Protein 2YXB (pdb70)

InterPro domains:
  IPR006158 Cobalamin (vitamin B12)-binding domain [PF02310] (19-116)
  IPR006158 Cobalamin (vitamin B12)-binding domain [PS51332] (18-146)
  IPR006159 Methylmalonyl-CoA mutase, C-terminal [TIGR00640] (17-145)
  IPR036724 Cobalamin-binding domain superfamily [SSF52242] (5-142)

Organism: Aeropyrum pernix (strain ATCC 700893 / DSM 11879 / JCM 9820 / NBRC 100138 / K1) (NCBI:txid272557)

CATH classification: 3.40.50.280

Secondary structure (DSSP, 8-state):
--S-EEEEE---SS--HHHHHHHHHHHHTT-EEE---S---HHHH--TTTTT-SEEEEEESSS-TTT-----HHHHTT-TTS-EEEEE---HHHHHHHHHTT--EEE-TT--HHHHHHHHHHHHHHH---TT--

Nearest PDB structures (foldseek):
  2yxb-assembly1_A  TM=1.008E+00  e=1.072E-22  Aeropyrum pernix K1
  4r3u-assembly1_C  TM=9.409E-01  e=1.165E-11  Aquincola tertiaricarbonis
  4dad-assembly1_A-2  TM=7.019E-01  e=7.428E-05  Burkholderia pseudomallei
  7te2-assembly1_A  TM=7.369E-01  e=3.359E-02  Rhodobacter capsulatus Y262
  4req-assembly2_D  TM=6.273E-01  e=3.815E-02  Propionibacterium freudenreichii subsp. shermanii

Solvent-accessible surface area: 7564 Å² total

Radius of gyration: 13.79 Å; Cα contacts (8 Å, |Δi|>4): 207; chains: 1; bounding box: 41×32×28 Å

Structure (mmCIF, N/CA/C/O backbone):
data_2YXB
#
_entry.id   2YXB
#
_cell.length_a   42.902
_cell.length_b   51.134
_cell.length_c   54.564
_cell.angle_alpha   90.00
_cell.angle_beta   90.00
_cell.angle_gamma   90.00
#
_symmetry.space_group_name_H-M   'P 21 21 21'
#
loop_
_entity.id
_entity.type
_entity.pdbx_description
1 polymer 'Coenzyme B12-dependent mutase'
2 water water
#
loop_
_atom_site.group_PDB
_atom_site.id
_atom_site.type_symbol
_atom_site.label_atom_id
_atom_site.label_alt_id
_atom_site.label_comp_id
_atom_site.label_asym_id
_atom_site.label_entity_id
_atom_site.label_seq_id
_atom_site.pdbx_PDB_ins_code
_atom_site.Cartn_x
_atom_site.Cartn_y
_atom_site.Cartn_z
_atom_site.occupancy
_atom_site.B_iso_or_equiv
_atom_site.auth_seq_id
_atom_site.auth_comp_id
_atom_site.auth_asym_id
_atom_site.auth_atom_id
_atom_site.pdbx_PDB_model_num
ATOM 1 N N . ARG A 1 16 ? 23.530 26.998 21.788 1.00 53.64 18 ARG A N 1
ATOM 2 C CA . ARG A 1 16 ? 24.188 28.119 22.579 1.00 53.45 18 ARG A CA 1
ATOM 3 C C . ARG A 1 16 ? 23.646 29.271 21.807 1.00 50.93 18 ARG A C 1
ATOM 4 O O . ARG A 1 16 ? 22.678 29.045 21.135 1.00 50.31 18 ARG A O 1
ATOM 12 N N . ARG A 1 17 ? 24.325 30.429 21.827 1.00 48.46 19 ARG A N 1
ATOM 13 C CA . ARG A 1 17 ? 23.808 31.650 21.366 1.00 46.69 19 ARG A CA 1
ATOM 14 C C . ARG A 1 17 ? 22.373 31.835 21.934 1.00 43.72 19 ARG A C 1
ATOM 15 O O . ARG A 1 17 ? 22.154 31.407 23.081 1.00 42.19 19 ARG A O 1
ATOM 23 N N . ARG A 1 18 ? 21.481 32.480 21.161 1.00 36.47 20 ARG A N 1
ATOM 24 C CA . ARG A 1 18 ? 20.208 33.050 21.646 1.00 32.60 20 ARG A CA 1
ATOM 25 C C . ARG A 1 18 ? 19.414 32.003 22.463 1.00 27.99 20 ARG A C 1
ATOM 26 O O . ARG A 1 18 ? 19.477 30.772 22.249 1.00 24.78 20 ARG A O 1
ATOM 34 N N . TYR A 1 19 ? 18.668 32.528 23.423 1.00 23.58 21 TYR A N 1
ATOM 35 C CA . TYR A 1 19 ? 17.734 31.721 24.143 1.00 22.99 21 TYR A CA 1
ATOM 36 C C . TYR A 1 19 ? 16.721 31.209 23.099 1.00 22.93 21 TYR A C 1
ATOM 37 O O . TYR A 1 19 ? 16.229 31.917 22.264 1.00 23.57 21 TYR A O 1
ATOM 46 N N . LYS A 1 20 ? 16.353 29.982 23.282 1.00 24.72 22 LYS A N 1
ATOM 47 C CA . LYS A 1 20 ? 15.585 29.202 22.381 1.00 24.17 22 LYS A CA 1
ATOM 48 C C . LYS A 1 20 ? 14.302 28.741 23.105 1.00 22.96 22 LYS A C 1
ATOM 49 O O . LYS A 1 20 ? 14.294 28.095 24.240 1.00 23.30 22 LYS A O 1
ATOM 55 N N . VAL A 1 21 ? 13.209 29.022 22.437 1.00 20.23 23 VAL A N 1
ATOM 56 C CA . VAL A 1 21 ? 11.886 28.763 23.011 1.00 22.03 23 VAL A CA 1
ATOM 57 C C . VAL A 1 21 ? 11.065 27.872 22.110 1.00 21.88 23 VAL A C 1
ATOM 58 O O . VAL A 1 21 ? 10.921 28.153 20.937 1.00 23.43 23 VAL A O 1
ATOM 62 N N . LEU A 1 22 ? 10.451 26.841 22.683 1.00 22.64 24 LEU A N 1
ATOM 63 C CA . LEU A 1 22 ? 9.414 26.102 21.925 1.00 23.87 24 LEU A CA 1
ATOM 64 C C . LEU A 1 22 ? 8.036 26.669 22.261 1.00 24.94 24 LEU A C 1
ATOM 65 O O . LEU A 1 22 ? 7.668 26.643 23.437 1.00 25.34 24 LEU A O 1
ATOM 70 N N . VAL A 1 23 ? 7.252 27.120 21.252 1.00 23.99 25 VAL A N 1
ATOM 71 C CA . VAL A 1 23 ? 5.924 27.538 21.467 1.00 25.98 25 VAL A CA 1
ATOM 72 C C . VAL A 1 23 ? 5.083 26.428 20.821 1.00 28.82 25 VAL A C 1
ATOM 73 O O . VAL A 1 23 ? 5.210 26.183 19.595 1.00 28.38 25 VAL A O 1
ATOM 77 N N . ALA A 1 24 ? 4.169 25.861 21.610 1.00 25.34 26 ALA A N 1
ATOM 78 C CA . ALA A 1 24 ? 3.354 24.713 21.146 1.00 28.55 26 ALA A CA 1
ATOM 79 C C . ALA A 1 24 ? 1.892 24.865 21.501 1.00 30.11 26 ALA A C 1
ATOM 80 O O . ALA A 1 24 ? 1.532 25.294 22.586 1.00 30.73 26 ALA A O 1
ATOM 82 N N . LYS A 1 25 ? 1.006 24.460 20.560 1.00 31.26 27 LYS A N 1
ATOM 83 C CA . LYS A 1 25 ? -0.435 24.424 20.791 1.00 31.41 27 LYS A CA 1
ATOM 84 C C . LYS A 1 25 ? -0.789 23.062 21.287 1.00 32.33 27 LYS A C 1
ATOM 85 O O . LYS A 1 25 ? -0.297 22.063 20.771 1.00 32.75 27 LYS A O 1
ATOM 99 N N . GLY A 1 27 ? -4.384 20.853 23.204 1.00 39.94 29 GLY A N 1
ATOM 100 C CA . GLY A 1 27 ? -5.795 20.890 23.620 1.00 41.86 29 GLY A CA 1
ATOM 101 C C . GLY A 1 27 ? -6.768 20.769 22.463 1.00 43.93 29 GLY A C 1
ATOM 102 O O . GLY A 1 27 ? -6.467 20.079 21.559 1.00 45.27 29 GLY A O 1
ATOM 103 N N . LEU A 1 28 ? -7.897 21.483 22.520 1.00 47.74 30 LEU A N 1
ATOM 104 C CA . LEU A 1 28 ? -8.988 21.415 21.541 1.00 50.60 30 LEU A CA 1
ATOM 105 C C . LEU A 1 28 ? -8.490 21.982 20.222 1.00 51.17 30 LEU A C 1
ATOM 106 O O . LEU A 1 28 ? -7.795 22.984 20.229 1.00 49.72 30 LEU A O 1
ATOM 111 N N . ASP A 1 29 ? -8.848 21.350 19.095 1.00 51.92 31 ASP A N 1
ATOM 112 C CA . ASP A 1 29 ? -8.501 21.886 17.775 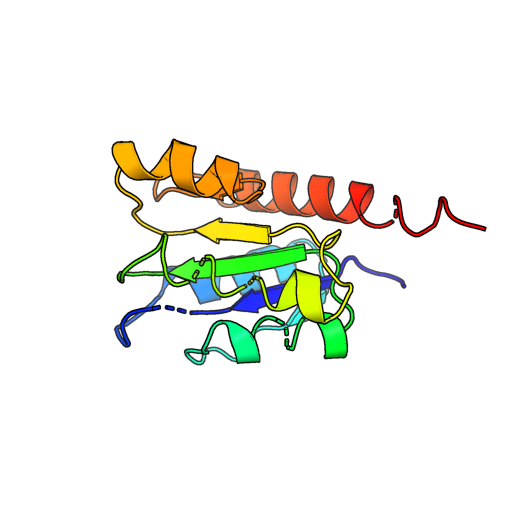1.00 53.18 31 ASP A CA 1
ATOM 113 C C . ASP A 1 29 ? -9.539 22.933 17.467 1.00 53.59 31 ASP A C 1
ATOM 114 O O . ASP A 1 29 ? -10.629 22.631 16.912 1.00 57.32 31 ASP A O 1
ATOM 119 N N . GLY A 1 30 ? -9.238 24.155 17.882 1.00 53.43 32 GLY A N 1
ATOM 120 C CA . GLY A 1 30 ? -10.008 25.340 17.511 1.00 52.25 32 GLY A CA 1
ATOM 121 C C . GLY A 1 30 ? -8.998 26.325 16.973 1.00 51.22 32 GLY A C 1
ATOM 122 O O . GLY A 1 30 ? -7.848 25.944 16.733 1.00 50.35 32 GLY A O 1
ATOM 123 N N . HIS A 1 31 ? -9.425 27.571 16.785 1.00 49.91 33 HIS A N 1
ATOM 124 C CA . HIS A 1 31 ? -8.545 28.633 16.325 1.00 50.02 33 HIS A CA 1
ATOM 125 C C . HIS A 1 31 ? -7.798 29.312 17.480 1.00 49.10 33 HIS A C 1
ATOM 126 O O . HIS A 1 31 ? -8.451 29.962 18.290 1.00 50.17 33 HIS A O 1
ATOM 133 N N . ASP A 1 32 ? -6.470 29.177 17.509 1.00 46.62 34 ASP A N 1
ATOM 134 C CA . ASP A 1 32 ? -5.616 29.752 18.567 1.00 46.08 34 ASP A CA 1
ATOM 135 C C . ASP A 1 32 ? -4.809 30.956 18.022 1.00 45.78 34 ASP A C 1
ATOM 136 O O . ASP A 1 32 ? -3.706 30.754 17.611 1.00 47.23 34 ASP A O 1
ATOM 141 N N . ARG A 1 33 ? -5.350 32.184 18.077 1.00 46.59 35 ARG A N 1
ATOM 142 C CA . ARG A 1 33 ? -4.690 33.429 17.597 1.00 47.11 35 ARG A CA 1
ATOM 143 C C . ARG A 1 33 ? -3.476 33.882 18.442 1.00 45.26 35 ARG A C 1
ATOM 144 O O . ARG A 1 33 ? -2.499 34.450 17.905 1.00 45.14 35 ARG A O 1
ATOM 152 N N . GLY A 1 34 ? -3.610 33.665 19.763 1.00 42.98 36 GLY A N 1
ATOM 153 C CA . GLY A 1 34 ? -2.641 33.981 20.834 1.00 40.63 36 GLY A CA 1
ATOM 154 C C . GLY A 1 34 ? -1.224 33.430 20.590 1.00 38.13 36 GLY A C 1
ATOM 155 O O . GLY A 1 34 ? -0.233 34.155 20.725 1.00 37.41 36 GLY A O 1
ATOM 156 N N . ALA A 1 35 ? -1.151 32.170 20.192 1.00 34.71 37 ALA A N 1
ATOM 157 C CA . ALA A 1 35 ? 0.077 31.423 20.115 1.00 32.59 37 ALA A CA 1
ATOM 158 C C . ALA A 1 35 ? 0.969 32.025 19.079 1.00 30.26 37 ALA A C 1
ATOM 159 O O . ALA A 1 35 ? 2.110 32.245 19.336 1.00 28.02 37 ALA A O 1
ATOM 161 N 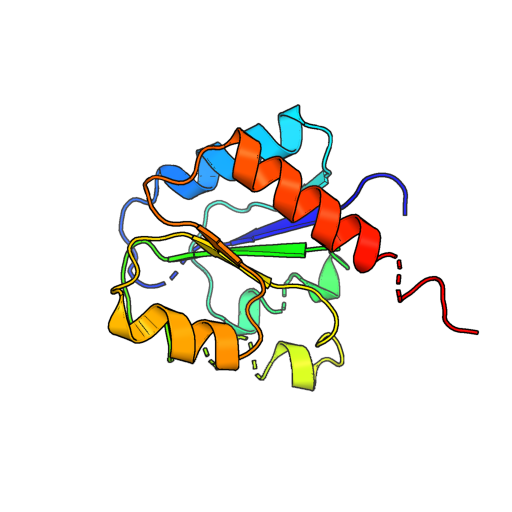N . LYS A 1 36 ? 0.456 32.356 17.903 1.00 31.41 38 LYS A N 1
ATOM 162 C CA . LYS A 1 36 ? 1.252 33.006 16.848 1.00 30.50 38 LYS A CA 1
ATOM 163 C C . LYS A 1 36 ? 1.789 34.335 17.248 1.00 28.75 38 LYS A C 1
ATOM 164 O O . LYS A 1 36 ? 2.936 34.723 16.905 1.00 28.04 38 LYS A O 1
ATOM 170 N N . VAL A 1 37 ? 0.973 35.092 17.947 1.00 27.02 39 VAL A N 1
ATOM 171 C CA . VAL A 1 37 ? 1.339 36.424 18.331 1.00 28.54 39 VAL A CA 1
ATOM 172 C C . VAL A 1 37 ? 2.470 36.284 19.339 1.00 27.40 39 VAL A C 1
ATOM 173 O O . VAL A 1 37 ? 3.404 37.070 19.295 1.00 23.82 39 VAL A O 1
ATOM 177 N N . VAL A 1 38 ? 2.368 35.317 20.248 1.00 25.37 40 VAL A N 1
ATOM 178 C CA . VAL A 1 38 ? 3.513 35.127 21.212 1.00 24.66 40 VAL A CA 1
ATOM 179 C C . VAL A 1 38 ? 4.779 34.688 20.537 1.00 24.00 40 VAL A C 1
ATOM 180 O O . VAL A 1 38 ? 5.894 35.179 20.814 1.00 20.88 40 VAL A O 1
ATOM 184 N N . ALA A 1 39 ? 4.658 33.789 19.594 1.00 23.99 41 ALA A N 1
ATOM 185 C CA . ALA A 1 39 ? 5.818 33.374 18.895 1.00 24.31 41 ALA A CA 1
ATOM 186 C C . ALA A 1 39 ? 6.488 34.476 18.194 1.00 25.48 41 ALA A C 1
ATOM 187 O O . ALA A 1 39 ? 7.694 34.593 18.234 1.00 22.68 41 ALA A O 1
ATOM 189 N N . ARG A 1 40 ? 5.723 35.324 17.489 1.00 24.81 42 ARG A N 1
ATOM 190 C CA . ARG A 1 40 ? 6.336 36.456 16.783 1.00 25.66 42 ARG A CA 1
ATOM 191 C C . ARG A 1 40 ? 6.888 37.555 17.732 1.00 24.80 42 ARG A C 1
ATOM 192 O O . ARG A 1 40 ? 7.929 38.137 17.481 1.00 25.82 42 ARG A O 1
ATOM 200 N N . ALA A 1 41 ? 6.290 37.774 18.876 1.00 24.41 43 ALA A N 1
ATOM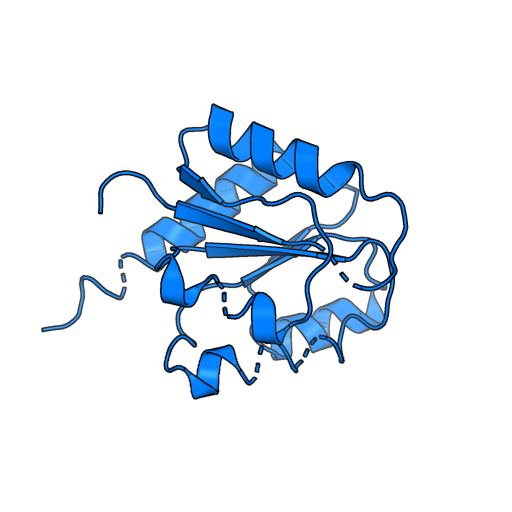 201 C CA . ALA A 1 41 ? 6.785 38.734 19.862 1.00 24.17 43 ALA A CA 1
ATOM 202 C C . ALA A 1 41 ? 8.093 38.229 20.471 1.00 24.51 43 ALA A C 1
ATOM 203 O O . ALA A 1 41 ? 9.020 38.996 20.687 1.00 25.72 43 ALA A O 1
ATOM 205 N N . LEU A 1 42 ? 8.211 36.937 20.640 1.00 24.19 44 LEU A N 1
ATOM 206 C CA . LEU A 1 42 ? 9.429 36.384 21.205 1.00 23.62 44 LEU A CA 1
ATOM 207 C C . LEU A 1 42 ? 10.539 36.518 20.164 1.00 23.96 44 LEU A C 1
ATOM 208 O O . LEU A 1 42 ? 11.654 36.863 20.4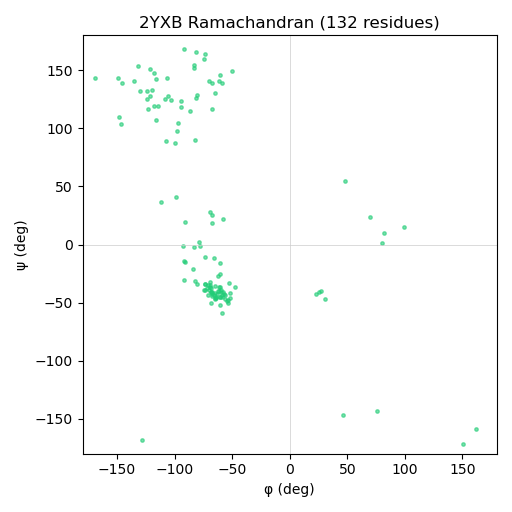74 1.00 24.58 44 LEU A O 1
ATOM 213 N N . ARG A 1 43 ? 10.181 36.376 18.915 1.00 26.35 45 ARG A N 1
ATOM 214 C CA . ARG A 1 43 ? 11.196 36.490 17.812 1.00 27.71 45 ARG A CA 1
ATOM 215 C C . ARG A 1 43 ? 11.666 37.891 17.638 1.00 27.97 45 ARG A C 1
ATOM 216 O O . ARG A 1 43 ? 12.877 38.105 17.596 1.00 28.76 45 ARG A O 1
ATOM 224 N N . ASP A 1 44 ? 10.754 38.833 17.672 1.00 26.78 46 ASP A N 1
ATOM 225 C CA . ASP A 1 44 ? 11.074 40.247 17.661 1.00 26.49 46 ASP A CA 1
ATOM 226 C C . ASP A 1 44 ? 11.876 40.683 18.848 1.00 25.91 46 ASP A C 1
ATOM 227 O O . ASP A 1 44 ? 12.691 41.592 18.714 1.00 28.94 46 ASP A O 1
ATOM 232 N N . ALA A 1 45 ? 11.750 39.968 20.005 1.00 24.43 47 ALA A N 1
ATOM 233 C CA . ALA A 1 45 ? 12.570 40.286 21.138 1.00 23.15 47 ALA A CA 1
ATOM 234 C C . ALA A 1 45 ? 13.863 39.466 21.112 1.00 23.44 47 ALA A C 1
ATOM 235 O O . ALA A 1 45 ? 14.537 39.352 22.089 1.00 22.17 47 ALA A O 1
ATOM 237 N N . GLY A 1 46 ? 14.211 38.941 19.971 1.00 22.01 48 GLY A N 1
ATOM 238 C CA . GLY A 1 46 ? 15.515 38.283 19.846 1.00 25.16 48 GLY A CA 1
ATOM 239 C C . GLY A 1 46 ? 15.735 36.873 20.290 1.00 23.33 48 GLY A C 1
ATOM 240 O O . GLY A 1 46 ? 16.845 36.388 20.298 1.00 26.00 48 GLY A O 1
ATOM 241 N N . PHE A 1 47 ? 14.672 36.131 20.631 1.00 21.77 49 PHE A N 1
ATOM 242 C CA . PHE A 1 47 ? 14.770 34.739 20.896 1.00 21.67 49 PHE A CA 1
ATOM 243 C C . PHE A 1 47 ? 14.735 33.921 19.621 1.00 23.02 49 PHE A C 1
ATOM 244 O O . PHE A 1 47 ? 14.136 34.362 18.596 1.00 24.91 49 PHE A O 1
ATOM 252 N N . GLU A 1 48 ? 15.350 32.766 19.638 1.00 24.76 50 GLU A N 1
ATOM 253 C CA . GLU A 1 48 ? 15.139 31.724 18.614 1.00 25.76 50 GLU A CA 1
ATOM 254 C C . GLU A 1 48 ? 13.898 30.979 18.972 1.00 25.55 50 GLU A C 1
ATOM 255 O O . GLU A 1 48 ? 13.785 30.525 20.128 1.00 25.93 50 GLU A O 1
ATOM 261 N N . VAL A 1 49 ? 12.956 30.886 18.045 1.00 24.69 51 VAL A N 1
ATOM 262 C CA . VAL A 1 49 ? 11.638 30.366 18.380 1.00 25.90 51 VAL A CA 1
ATOM 263 C C . VAL A 1 49 ? 11.323 29.188 17.474 1.00 27.62 51 VAL A C 1
ATOM 264 O O . VAL A 1 49 ? 11.395 29.306 16.242 1.00 29.66 51 VAL A O 1
ATOM 268 N N . VAL A 1 50 ? 10.992 28.065 18.068 1.00 27.34 52 VAL A N 1
ATOM 269 C CA . VAL A 1 50 ? 10.370 26.959 17.341 1.00 29.56 52 VAL A CA 1
ATOM 270 C C . VAL A 1 50 ? 8.816 26.995 17.442 1.00 31.36 52 VAL A C 1
ATOM 271 O O . VAL A 1 50 ? 8.274 26.890 18.508 1.00 27.70 52 VAL A O 1
ATOM 275 N N . TYR A 1 51 ? 8.114 27.125 16.327 1.00 30.85 53 TYR A N 1
ATOM 276 C CA . TYR A 1 51 ? 6.653 27.218 16.329 1.00 32.23 53 TYR A CA 1
ATOM 277 C C . TYR A 1 51 ? 6.106 26.583 15.014 1.00 34.10 53 TYR A C 1
ATOM 278 O O . TYR A 1 51 ? 6.302 27.164 13.945 1.00 34.27 53 TYR A O 1
ATOM 287 N N . THR A 1 52 ? 5.455 25.441 15.083 1.00 34.04 54 THR A N 1
ATOM 288 C CA . THR A 1 52 ? 4.921 24.807 13.844 1.00 36.37 54 THR A CA 1
ATOM 289 C C . THR A 1 52 ? 3.594 25.360 13.452 1.00 37.90 54 THR A C 1
ATOM 290 O O . THR A 1 52 ? 3.170 25.220 12.276 1.00 38.06 54 THR A O 1
ATOM 294 N N . GLY A 1 53 ? 2.901 25.957 14.403 1.00 37.30 55 GLY A N 1
ATOM 295 C CA . GLY A 1 53 ? 1.519 26.317 14.163 1.00 37.87 55 GLY A CA 1
ATOM 296 C C . GLY A 1 53 ? 0.509 25.208 14.304 1.00 38.24 55 GLY A C 1
ATOM 297 O O . GLY A 1 53 ? -0.687 25.460 14.109 1.00 38.38 55 GLY A O 1
ATOM 298 N N . LEU A 1 54 ? 0.927 23.997 14.651 1.00 37.93 56 LEU A N 1
ATOM 299 C CA . LEU A 1 54 ? 0.017 22.890 14.581 1.00 40.10 56 LEU A CA 1
ATOM 300 C C . LEU A 1 54 ? -0.230 22.326 15.959 1.00 40.16 56 LEU A C 1
ATOM 301 O O . LEU A 1 54 ? 0.715 22.184 16.748 1.00 37.97 56 LEU A O 1
ATOM 306 N N . ARG A 1 55 ? -1.465 21.907 16.212 1.00 40.36 57 ARG A N 1
ATOM 307 C CA . ARG A 1 55 ? -1.710 21.199 17.487 1.00 43.24 57 ARG A CA 1
ATOM 308 C C . ARG A 1 55 ? -0.854 19.929 17.659 1.00 41.96 57 ARG A C 1
ATOM 309 O O . ARG A 1 55 ? -0.617 19.134 16.721 1.00 42.76 57 ARG A O 1
ATOM 317 N N . GLN A 1 56 ? -0.358 19.738 18.887 1.00 41.80 58 GLN A N 1
ATOM 318 C CA . GLN A 1 56 ? 0.500 18.670 19.256 1.00 40.94 58 GLN A CA 1
ATOM 319 C C . GLN A 1 56 ? 0.026 18.005 20.515 1.00 40.34 58 GLN A C 1
ATOM 320 O O . GLN A 1 56 ? -0.611 18.614 21.360 1.00 40.83 58 GLN A O 1
ATOM 326 N N . THR A 1 57 ? 0.390 16.746 20.642 1.00 39.68 59 THR A N 1
ATOM 327 C CA . THR A 1 57 ? 0.178 15.985 21.870 1.00 40.00 59 THR A CA 1
ATOM 328 C C . THR A 1 57 ? 1.334 16.276 22.876 1.00 40.28 59 THR A C 1
ATOM 329 O O . THR A 1 57 ? 2.446 16.652 22.472 1.00 38.26 59 THR A O 1
ATOM 333 N N . PRO A 1 58 ? 1.059 16.109 24.167 1.00 40.68 60 PRO A N 1
ATOM 334 C CA . PRO A 1 58 ? 2.059 16.351 25.181 1.00 41.51 60 PRO A CA 1
ATOM 335 C C . PRO A 1 58 ? 3.344 15.594 24.936 1.00 41.77 60 PRO A C 1
ATOM 336 O O . PRO A 1 58 ? 4.408 16.125 25.282 1.00 40.53 60 PRO A O 1
ATOM 340 N N . GLU A 1 59 ? 3.282 14.390 24.349 1.00 41.72 61 GLU A N 1
ATOM 341 C CA . GLU A 1 59 ? 4.523 13.639 24.106 1.00 42.48 61 GLU A CA 1
ATOM 342 C C . GLU A 1 59 ? 5.280 14.251 22.953 1.00 40.31 61 GLU A C 1
ATOM 343 O O . GLU A 1 59 ? 6.478 14.236 22.975 1.00 41.33 61 GLU A O 1
ATOM 349 N N . GLN A 1 60 ? 4.569 14.689 21.921 1.00 39.65 62 GLN A N 1
ATOM 350 C CA . GLN A 1 60 ? 5.185 15.379 20.755 1.00 39.86 62 GLN A CA 1
ATOM 351 C C . GLN A 1 60 ? 5.878 16.662 21.175 1.00 37.67 62 GLN A C 1
ATOM 352 O O . GLN A 1 60 ? 6.882 17.017 20.603 1.00 37.80 62 GLN A O 1
ATOM 358 N N . VAL A 1 61 ? 5.303 17.368 22.142 1.00 36.47 63 VAL A N 1
ATOM 359 C CA . VAL A 1 61 ? 5.898 18.625 22.678 1.00 33.62 63 VAL A CA 1
ATOM 360 C C . VAL A 1 61 ? 7.161 18.343 23.445 1.00 33.36 63 VAL A C 1
ATOM 361 O O . VAL A 1 61 ? 8.239 18.975 23.246 1.00 31.21 63 VAL A O 1
ATOM 365 N N . ALA A 1 62 ? 7.042 17.385 24.364 1.00 33.52 64 ALA A N 1
ATOM 366 C CA . ALA A 1 62 ? 8.179 17.003 25.115 1.00 34.52 64 ALA A CA 1
ATOM 367 C C . ALA A 1 62 ? 9.339 16.509 24.209 1.00 37.46 64 ALA A C 1
ATOM 368 O O . ALA A 1 62 ? 10.519 16.802 24.482 1.00 37.79 64 ALA A O 1
ATOM 378 N N . ALA A 1 64 ? 9.887 17.142 20.899 1.00 37.20 66 ALA A N 1
ATOM 379 C CA . ALA A 1 64 ? 10.329 18.330 20.203 1.00 37.37 66 ALA A CA 1
ATOM 380 C C . ALA A 1 64 ? 11.267 19.181 21.068 1.00 35.28 66 ALA A C 1
ATOM 381 O O . ALA A 1 64 ? 12.364 19.645 20.634 1.00 35.04 66 ALA A O 1
ATOM 383 N N . ALA A 1 65 ? 10.850 19.390 22.298 1.00 35.15 67 ALA A N 1
ATOM 384 C CA . ALA A 1 65 ? 11.575 20.256 23.206 1.00 33.57 67 ALA A CA 1
ATOM 385 C C . ALA A 1 65 ? 13.000 19.749 23.391 1.00 34.73 67 ALA A C 1
ATOM 386 O O . ALA A 1 65 ? 13.986 20.526 23.351 1.00 32.88 67 ALA A O 1
ATOM 388 N N 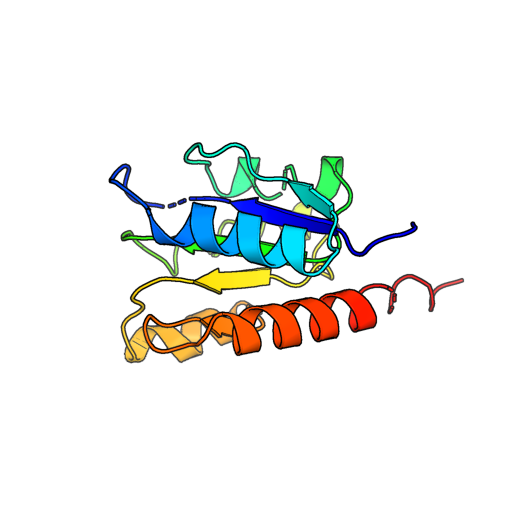. VAL A 1 66 ? 13.135 18.422 23.591 1.00 36.30 68 VAL A N 1
ATOM 389 C CA . VAL A 1 66 ? 14.435 17.816 23.882 1.00 37.21 68 VAL A CA 1
ATOM 390 C C . VAL A 1 66 ? 15.238 17.624 22.597 1.00 38.44 68 VAL A C 1
ATOM 391 O O . VAL A 1 66 ? 16.452 17.843 22.580 1.00 38.22 68 VAL A O 1
ATOM 395 N N . GLN A 1 67 ? 14.548 17.333 21.525 1.00 40.12 69 GLN A N 1
ATOM 396 C CA . GLN A 1 67 ? 15.196 17.241 20.197 1.00 41.92 69 GLN A CA 1
ATOM 397 C C . GLN A 1 67 ? 15.771 18.585 19.692 1.00 41.74 69 GLN A C 1
ATOM 398 O O . GLN A 1 67 ? 16.856 18.628 19.131 1.00 40.07 69 GLN A O 1
ATOM 404 N N . GLU A 1 68 ? 15.072 19.697 20.004 1.00 39.62 70 GLU A N 1
ATOM 405 C CA . GLU A 1 68 ? 15.529 21.017 19.625 1.00 37.60 70 GLU A CA 1
ATOM 406 C C . GLU A 1 68 ? 16.349 21.692 20.689 1.00 34.62 70 GLU A C 1
ATOM 407 O O . GLU A 1 68 ? 16.869 22.769 20.421 1.00 34.16 70 GLU A O 1
ATOM 413 N N . ASP A 1 69 ? 16.508 20.994 21.821 1.00 34.31 71 ASP A N 1
ATOM 414 C CA . ASP A 1 69 ? 17.251 21.352 22.996 1.00 33.71 71 ASP A CA 1
ATOM 415 C C . ASP A 1 69 ? 16.893 22.842 23.428 1.00 32.22 71 ASP A C 1
ATOM 416 O O . ASP A 1 69 ? 17.719 23.766 23.435 1.00 32.21 71 ASP A O 1
ATOM 421 N N . VAL A 1 70 ? 15.607 23.082 23.612 1.00 29.87 72 VAL A N 1
ATOM 422 C CA . VAL A 1 70 ? 15.159 24.431 23.985 1.00 27.73 72 VAL A CA 1
ATOM 423 C C . VAL A 1 70 ? 15.459 24.827 25.421 1.00 25.95 72 VAL A C 1
ATOM 424 O O . VAL A 1 70 ? 15.757 24.002 26.345 1.00 23.45 72 VAL A O 1
ATOM 428 N N . ASP A 1 71 ? 15.368 26.122 25.641 1.00 23.45 73 ASP A N 1
ATOM 429 C CA . ASP A 1 71 ? 15.565 26.697 26.968 1.00 24.24 73 ASP A CA 1
ATOM 430 C C . ASP A 1 71 ? 14.303 26.835 27.771 1.00 23.95 73 ASP A C 1
ATOM 431 O O . ASP A 1 71 ? 14.330 26.766 29.024 1.00 23.97 73 ASP A O 1
ATOM 436 N N . VAL A 1 72 ? 13.205 27.038 27.069 1.00 22.11 74 VAL A N 1
ATOM 437 C CA . VAL A 1 72 ? 11.896 27.284 27.695 1.00 21.83 74 VAL A CA 1
ATOM 438 C C . VAL A 1 72 ? 10.871 26.620 26.743 1.00 22.79 74 VAL A C 1
ATOM 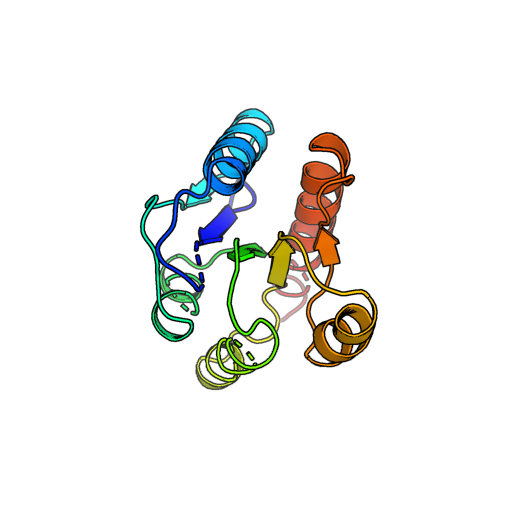439 O O . VAL A 1 72 ? 10.970 26.797 25.492 1.00 22.87 74 VAL A O 1
ATOM 443 N N . ILE A 1 73 ? 9.903 25.966 27.343 1.00 21.50 75 ILE A N 1
ATOM 444 C CA . ILE A 1 73 ? 8.672 25.506 26.651 1.00 20.73 75 ILE A CA 1
ATOM 445 C C . ILE A 1 73 ? 7.472 26.390 26.968 1.00 21.81 75 ILE A C 1
ATOM 446 O O . ILE A 1 73 ? 7.109 26.494 28.126 1.00 21.61 75 ILE A O 1
ATOM 451 N N . GLY A 1 74 ? 6.798 26.955 25.969 1.00 21.86 76 GLY A N 1
ATOM 452 C CA . GLY A 1 74 ? 5.579 27.729 26.169 1.00 22.73 76 GLY A CA 1
ATOM 453 C C . GLY A 1 74 ? 4.429 26.979 25.504 1.00 24.69 76 GLY A C 1
ATOM 454 O O . GLY A 1 74 ? 4.491 26.711 24.303 1.00 24.91 76 GLY A O 1
ATOM 455 N N . VAL A 1 75 ? 3.432 26.585 26.281 1.00 22.84 77 VAL A N 1
ATOM 456 C CA . VAL A 1 75 ? 2.259 25.925 25.750 1.00 24.95 77 VAL A CA 1
ATOM 457 C C . VAL A 1 75 ? 1.071 26.838 25.750 1.00 26.40 77 VAL A C 1
ATOM 458 O O . VAL A 1 75 ? 0.831 27.613 26.689 1.00 24.96 77 VAL A O 1
ATOM 462 N N . SER A 1 76 ? 0.226 26.729 24.698 1.00 27.28 78 SER A N 1
ATOM 463 C CA . SER A 1 76 ? -0.953 27.542 24.545 1.00 28.22 78 SER A CA 1
ATOM 464 C C . SER A 1 76 ? -2.053 26.529 24.441 1.00 31.13 78 SER A C 1
ATOM 465 O O . SER A 1 76 ? -2.031 25.686 23.496 1.00 29.10 78 SER A O 1
ATOM 468 N N . ILE A 1 77 ? -2.960 26.561 25.410 1.00 33.45 79 ILE A N 1
ATOM 469 C CA . ILE A 1 77 ? -4.137 25.680 25.421 1.00 37.57 79 ILE A CA 1
ATOM 470 C C . ILE A 1 77 ? -5.341 26.644 25.310 1.00 41.10 79 ILE A C 1
ATOM 471 O O . ILE A 1 77 ? -5.647 27.391 26.210 1.00 43.18 79 ILE A O 1
ATOM 476 N N . LEU A 1 78 ? -5.984 26.689 24.169 1.00 46.82 80 LEU A N 1
ATOM 477 C CA . LEU A 1 78 ? -7.184 27.554 24.030 1.00 50.85 80 LEU A CA 1
ATOM 478 C C . LEU A 1 78 ? -8.338 26.979 24.857 1.00 52.61 80 LEU A C 1
ATOM 479 O O . LEU A 1 78 ? -9.099 27.696 25.502 1.00 55.05 80 LEU A O 1
ATOM 484 N N . ASN A 1 79 ? -8.462 25.666 24.861 1.00 53.40 81 ASN A N 1
ATOM 485 C CA . ASN A 1 79 ? -9.449 25.042 25.683 1.00 53.54 81 ASN A CA 1
ATOM 486 C C . ASN A 1 79 ? -9.141 23.572 25.656 1.00 53.04 81 ASN A C 1
ATOM 487 O O . ASN A 1 79 ? -8.662 23.066 24.644 1.00 53.19 81 ASN A O 1
ATOM 492 N N . GLY A 1 80 ? -9.353 22.924 26.802 1.00 51.38 82 GLY A N 1
ATOM 493 C CA . GLY A 1 80 ? -9.199 21.496 26.932 1.00 49.59 82 GLY A CA 1
ATOM 494 C C . GLY A 1 80 ? -9.061 21.159 28.404 1.00 47.79 82 GLY A C 1
ATOM 495 O O . GLY A 1 80 ? -9.493 21.939 29.267 1.00 46.86 82 GLY A O 1
ATOM 496 N N . ALA A 1 81 ? -8.487 19.999 28.696 1.00 44.27 83 ALA A N 1
ATOM 497 C CA . ALA A 1 81 ? -8.331 19.579 30.086 1.00 43.20 83 ALA A CA 1
ATOM 498 C C . ALA A 1 81 ? -6.900 19.881 30.515 1.00 41.03 83 ALA A C 1
ATOM 499 O O . ALA A 1 81 ? -6.012 19.028 30.397 1.00 40.77 83 ALA A O 1
ATOM 501 N N . HIS A 1 82 ? -6.684 21.092 30.995 1.00 38.92 84 HIS A N 1
ATOM 502 C CA . HIS A 1 82 ? -5.310 21.608 31.173 1.00 38.38 84 HIS A CA 1
ATOM 503 C C . HIS A 1 82 ? -4.485 20.730 32.065 1.00 36.59 84 HIS A C 1
ATOM 504 O O . HIS A 1 82 ? -3.296 20.530 31.826 1.00 34.04 84 HIS A O 1
ATOM 511 N N . LEU A 1 83 ? -5.100 20.279 33.159 1.00 36.22 85 LEU A N 1
ATOM 512 C CA . LEU A 1 83 ? -4.359 19.553 34.178 1.00 34.43 85 LEU A CA 1
ATOM 513 C C . LEU A 1 83 ? -3.924 18.205 33.634 1.00 34.82 85 LEU A C 1
ATOM 514 O O . LEU A 1 83 ? -2.834 17.789 33.874 1.00 31.60 85 LEU A O 1
ATOM 519 N N . HIS A 1 84 ? -4.784 17.518 32.880 1.00 34.26 86 HIS A N 1
ATOM 520 C CA . HIS A 1 84 ? -4.396 16.220 32.432 1.00 35.22 86 HIS A CA 1
ATOM 521 C C . HIS A 1 84 ? -3.351 16.291 31.311 1.00 33.33 86 HIS A C 1
ATOM 522 O O . HIS A 1 84 ? -2.435 15.504 31.237 1.00 31.61 86 HIS A O 1
ATOM 529 N N . LEU A 1 85 ? -3.441 17.303 30.457 1.00 31.43 87 LEU A N 1
ATOM 530 C CA . LEU A 1 85 ? -2.445 17.484 29.415 1.00 33.66 87 LEU A CA 1
ATOM 531 C C . LEU A 1 85 ? -1.089 17.851 29.986 1.00 30.54 87 LEU A C 1
ATOM 532 O O . LEU A 1 85 ? -0.075 17.352 29.571 1.00 33.23 87 LEU A O 1
ATOM 545 N N . LYS A 1 87 ? -0.113 17.425 33.037 1.00 32.54 89 LYS A N 1
ATOM 546 C CA . LYS A 1 87 ? 0.442 16.287 33.794 1.00 33.35 89 LYS A CA 1
ATOM 547 C C . LYS A 1 87 ? 1.170 15.322 32.883 1.00 31.55 89 LYS A C 1
ATOM 548 O O . LYS A 1 87 ? 2.245 14.924 33.195 1.00 33.72 89 LYS A O 1
ATOM 554 N N . ARG A 1 88 ? 0.642 15.053 31.700 1.00 33.15 90 ARG A N 1
ATOM 555 C CA . ARG A 1 88 ? 1.278 14.143 30.751 1.00 33.18 90 ARG A CA 1
ATOM 556 C C . ARG A 1 88 ? 2.590 14.718 30.183 1.00 33.25 90 ARG A C 1
ATOM 557 O O . ARG A 1 88 ? 3.533 14.011 29.969 1.00 34.02 90 ARG A O 1
ATOM 565 N N . LEU A 1 89 ? 2.621 16.021 29.934 1.00 32.25 91 LEU A N 1
ATOM 566 C CA . LEU A 1 89 ? 3.808 16.710 29.386 1.00 31.30 91 LEU A CA 1
ATOM 567 C C . LEU A 1 89 ? 4.921 16.688 30.417 1.00 30.19 91 LEU A C 1
ATOM 568 O O . LEU A 1 89 ? 6.054 16.387 30.126 1.00 29.13 91 LEU A O 1
ATOM 581 N N . ALA A 1 91 ? 5.310 14.601 32.749 1.00 36.98 93 ALA A N 1
ATOM 582 C CA . ALA A 1 91 ? 5.771 13.217 33.012 1.00 38.67 93 ALA A CA 1
ATOM 583 C C . ALA A 1 91 ? 6.764 12.754 31.947 1.00 38.24 93 ALA A C 1
ATOM 584 O O . ALA A 1 91 ? 7.798 12.137 32.256 1.00 40.26 93 ALA A O 1
ATOM 586 N N . LYS A 1 92 ? 6.474 13.101 30.715 1.00 36.69 94 LYS A N 1
ATOM 587 C CA . LYS A 1 92 ? 7.279 12.720 29.588 1.00 39.04 94 LYS A CA 1
ATOM 588 C C . LYS A 1 92 ? 8.581 13.522 29.569 1.00 39.42 94 LYS A C 1
ATOM 589 O O . LYS A 1 92 ? 9.628 12.962 29.199 1.00 39.91 94 LYS A O 1
ATOM 595 N N . LEU A 1 93 ? 8.535 14.817 29.906 1.00 38.20 95 LEU A N 1
ATOM 596 C CA . LEU A 1 93 ? 9.811 15.541 30.084 1.00 39.33 95 LEU A CA 1
ATOM 597 C C . LEU A 1 93 ? 10.739 14.801 31.106 1.00 41.15 95 LEU A C 1
ATOM 598 O O . LEU A 1 93 ? 11.912 14.538 30.861 1.00 42.25 95 LEU A O 1
ATOM 603 N N . ARG A 1 94 ? 10.178 14.481 32.249 1.00 44.65 96 ARG A N 1
ATOM 604 C CA . ARG A 1 94 ? 10.859 13.733 33.321 1.00 48.78 96 ARG A CA 1
ATOM 605 C C . ARG A 1 94 ? 11.413 12.374 32.863 1.00 50.65 96 ARG A C 1
ATOM 606 O O . ARG A 1 94 ? 12.552 12.020 33.167 1.00 52.20 96 ARG A O 1
ATOM 614 N N . GLU A 1 95 ? 10.625 11.651 32.091 1.00 52.09 97 GLU A N 1
ATOM 615 C CA . GLU A 1 95 ? 11.069 10.430 31.423 1.00 52.51 97 GLU A CA 1
ATOM 616 C C . GLU A 1 95 ? 12.333 10.660 30.584 1.00 52.38 97 GLU A C 1
ATOM 617 O O . GLU A 1 95 ? 13.303 9.910 30.707 1.00 52.97 97 GLU A O 1
ATOM 623 N N . LEU A 1 96 ? 12.346 11.724 29.775 1.00 50.09 98 LEU A N 1
ATOM 624 C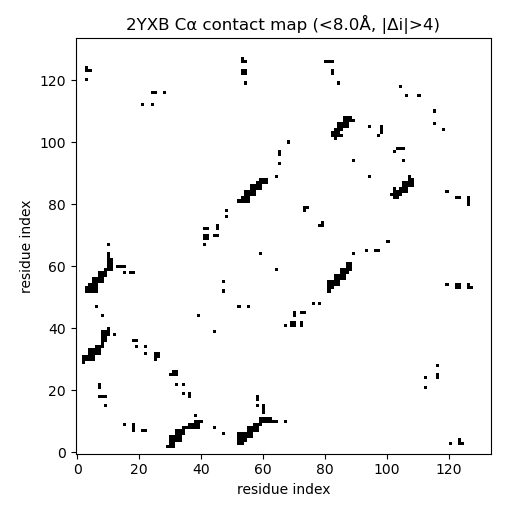 CA . LEU A 1 96 ? 13.435 12.027 28.835 1.00 49.56 98 LEU A CA 1
ATOM 625 C C . LEU A 1 96 ? 14.652 12.665 29.499 1.00 49.09 98 LEU A C 1
ATOM 626 O O . LEU A 1 96 ? 15.625 13.006 28.824 1.00 50.85 98 LEU A O 1
ATOM 631 N N . GLY A 1 97 ? 14.593 12.818 30.821 1.00 47.59 99 GLY A N 1
ATOM 632 C CA . GLY A 1 97 ? 15.614 13.503 31.603 1.00 47.79 99 GLY A CA 1
ATOM 633 C C . GLY A 1 97 ? 15.667 15.011 31.384 1.00 48.09 99 GLY A C 1
ATOM 634 O O . GLY A 1 97 ? 16.679 15.664 31.677 1.00 47.82 99 GLY A O 1
ATOM 635 N N . ALA A 1 98 ? 14.551 15.585 30.941 1.00 47.31 100 ALA A N 1
ATOM 636 C CA . ALA A 1 98 ? 14.488 17.000 30.627 1.00 47.49 100 ALA A CA 1
ATOM 637 C C . ALA A 1 98 ? 13.586 17.825 31.616 1.00 48.45 100 ALA A C 1
ATOM 638 O O . ALA A 1 98 ? 12.941 18.801 31.236 1.00 46.87 100 ALA A O 1
ATOM 640 N N . ASP A 1 99 ? 13.603 17.469 32.879 1.00 48.60 101 ASP A N 1
ATOM 641 C CA . ASP A 1 99 ? 12.641 18.036 33.806 1.00 49.32 101 ASP A CA 1
ATOM 642 C C . ASP A 1 99 ? 13.065 19.394 34.352 1.00 47.82 101 ASP A C 1
ATOM 643 O O . ASP A 1 99 ? 12.347 19.996 35.114 1.00 49.10 101 ASP A O 1
ATOM 648 N N . ASP A 1 100 ? 14.231 19.847 33.952 1.00 45.30 102 ASP A N 1
ATOM 649 C CA . ASP A 1 100 ? 14.801 21.129 34.365 1.00 44.51 102 ASP A CA 1
ATOM 650 C C . ASP A 1 100 ? 14.385 22.220 33.361 1.00 40.27 102 ASP A C 1
ATOM 651 O O . ASP A 1 100 ? 14.528 23.397 33.651 1.00 39.82 102 ASP A O 1
ATOM 656 N N . ILE A 1 101 ? 13.882 21.812 32.193 1.00 34.53 103 ILE A N 1
ATOM 657 C CA . ILE A 1 101 ? 13.402 22.748 31.192 1.00 31.05 103 ILE A CA 1
ATOM 658 C C . ILE A 1 101 ? 12.184 23.430 31.721 1.00 28.73 103 ILE A C 1
ATOM 659 O O . ILE A 1 101 ? 11.155 22.804 31.906 1.00 24.97 103 ILE A O 1
ATOM 664 N N . PRO A 1 102 ? 12.236 24.725 31.903 1.00 25.93 104 PRO A N 1
ATOM 665 C CA . PRO A 1 102 ? 11.023 25.387 32.427 1.00 24.88 104 PRO A CA 1
ATOM 666 C C . PRO A 1 102 ? 9.859 25.432 31.435 1.00 25.91 104 PRO A C 1
ATOM 667 O O . PRO A 1 102 ? 10.059 25.691 30.258 1.00 24.18 104 PRO A O 1
ATOM 671 N N . VAL A 1 103 ? 8.660 25.237 31.938 1.00 24.28 105 VAL A N 1
ATOM 672 C CA . VAL A 1 103 ? 7.440 25.235 31.152 1.00 23.95 105 VAL A CA 1
ATOM 673 C C . VAL A 1 103 ? 6.545 26.347 31.670 1.00 23.16 105 VAL A C 1
ATOM 674 O O . VAL A 1 103 ? 6.443 26.595 32.907 1.00 21.34 105 VAL A O 1
ATOM 678 N N . VAL A 1 104 ? 6.012 27.137 30.704 1.00 22.74 106 VAL A N 1
ATOM 679 C CA . VAL A 1 104 ? 5.006 28.177 30.941 1.00 21.46 106 VAL A CA 1
ATOM 680 C C . VAL A 1 104 ? 3.779 27.868 30.104 1.00 24.02 106 VAL A C 1
ATOM 681 O O . VAL A 1 104 ? 3.845 27.155 29.139 1.00 23.06 106 VAL A O 1
ATOM 685 N N . LEU A 1 105 ? 2.646 28.287 30.599 1.00 22.58 107 LEU A N 1
ATOM 686 C CA . LEU A 1 105 ? 1.350 27.973 30.044 1.00 22.78 107 LEU A CA 1
ATOM 687 C C . LEU A 1 105 ? 0.535 29.209 29.867 1.00 23.87 107 LEU A C 1
ATOM 688 O O . LEU A 1 105 ? 0.410 30.035 30.775 1.00 24.40 107 LEU A O 1
ATOM 693 N N . GLY A 1 106 ? -0.071 29.349 28.666 1.00 24.84 108 GLY A N 1
ATOM 694 C CA . GLY A 1 106 ? -1.005 30.380 28.358 1.00 24.86 108 GLY A CA 1
ATOM 695 C C . GLY A 1 106 ? -2.356 29.801 28.021 1.00 25.88 108 GLY A C 1
ATOM 696 O O . GLY A 1 106 ? -2.440 28.756 27.432 1.00 25.32 108 GLY A O 1
ATOM 697 N N . GLY A 1 107 ? -3.397 30.537 28.357 1.00 28.93 109 GLY A N 1
ATOM 698 C CA . GLY A 1 107 ? -4.816 30.219 28.026 1.00 30.72 109 GLY A CA 1
ATOM 699 C C . GLY A 1 107 ? -5.772 30.771 29.069 1.00 33.61 109 GLY A C 1
ATOM 700 O O . GLY A 1 107 ? -5.381 31.507 30.024 1.00 32.82 109 GLY A O 1
ATOM 701 N N . THR A 1 108 ? -7.051 30.393 28.947 1.00 34.77 110 THR A N 1
ATOM 702 C CA . THR A 1 108 ? -8.044 30.842 29.899 1.00 36.17 110 THR A CA 1
ATOM 703 C C . THR A 1 108 ? -8.185 29.684 30.899 1.00 36.30 110 THR A C 1
ATOM 704 O O . THR A 1 108 ? -8.882 28.704 30.660 1.00 38.27 110 THR A O 1
ATOM 708 N N . ILE A 1 109 ? -7.503 29.799 32.012 1.00 35.55 111 ILE A N 1
ATOM 709 C CA . ILE A 1 109 ? -7.407 28.728 32.970 1.00 34.66 111 ILE A CA 1
ATOM 710 C C . ILE A 1 109 ? -8.313 29.171 34.104 1.00 33.57 111 ILE A C 1
ATOM 711 O O . ILE A 1 109 ? -8.169 30.233 34.636 1.00 32.06 111 ILE A O 1
ATOM 716 N N . PRO A 1 110 ? -9.243 28.332 34.534 1.00 36.44 112 PRO A N 1
ATOM 717 C CA . PRO A 1 110 ? -10.067 28.654 35.719 1.00 37.11 112 PRO A CA 1
ATOM 718 C C . PRO A 1 110 ? -9.250 28.834 36.974 1.00 38.10 112 PRO A C 1
ATOM 719 O O . PRO A 1 110 ? -8.234 28.107 37.167 1.00 34.96 112 PRO A O 1
ATOM 723 N N . ILE A 1 111 ? -9.682 29.747 37.855 1.00 38.92 113 ILE A N 1
ATOM 724 C CA . ILE A 1 111 ? -8.855 30.062 39.040 1.00 38.82 113 ILE A CA 1
ATOM 725 C C . ILE A 1 111 ? -8.554 28.829 39.946 1.00 36.83 113 ILE A C 1
ATOM 726 O O . ILE A 1 111 ? -7.415 28.726 40.398 1.00 36.96 113 ILE A O 1
ATOM 731 N N . PRO A 1 112 ? -9.512 27.947 40.190 1.00 35.84 114 PRO A N 1
ATOM 732 C CA . PRO A 1 112 ? -9.269 26.693 40.951 1.00 36.32 114 PRO A CA 1
ATOM 733 C C . PRO A 1 112 ? -8.244 25.753 40.328 1.00 35.79 114 PRO A C 1
ATOM 734 O O . PRO A 1 112 ? -7.730 24.887 41.070 1.00 34.59 114 PRO A O 1
ATOM 738 N N . ASP A 1 113 ? -7.886 25.942 39.038 1.00 33.62 115 ASP A N 1
ATOM 739 C CA . ASP A 1 113 ? -6.836 25.150 38.413 1.00 31.72 115 ASP A CA 1
ATOM 740 C C . ASP A 1 113 ? -5.464 25.752 38.509 1.00 29.83 115 ASP A C 1
ATOM 741 O O . ASP A 1 113 ? -4.516 25.065 38.318 1.00 30.49 115 ASP A O 1
ATOM 746 N N . LEU A 1 114 ? -5.345 27.012 38.862 1.00 29.77 116 LEU A N 1
ATOM 747 C CA . LEU A 1 114 ? -4.043 27.693 38.875 1.00 30.03 116 LEU A CA 1
ATOM 748 C C . LEU A 1 114 ? -3.063 27.020 39.831 1.00 29.54 116 LEU A C 1
ATOM 749 O O . LEU A 1 114 ? -1.991 26.741 39.457 1.00 27.19 116 LEU A O 1
ATOM 754 N N . GLU A 1 115 ? -3.452 26.806 41.080 1.00 30.63 117 GLU A N 1
ATOM 755 C CA . GLU A 1 115 ? -2.527 26.129 42.007 1.00 32.77 117 GLU A CA 1
ATOM 756 C C . GLU A 1 115 ? -2.136 24.721 41.709 1.00 31.89 117 GLU A C 1
ATOM 757 O O . GLU A 1 115 ? -0.943 24.400 41.770 1.00 29.57 117 GLU A O 1
ATOM 763 N N . PRO A 1 116 ? -3.098 23.873 41.372 1.00 32.07 118 PRO A N 1
ATOM 764 C CA . PRO A 1 116 ? -2.804 22.522 40.900 1.00 31.62 118 PRO A CA 1
ATOM 765 C C . PRO A 1 116 ? -1.781 22.488 39.738 1.00 29.40 118 PRO A C 1
ATOM 766 O O . PRO A 1 116 ? -0.925 21.714 39.712 1.00 28.18 118 PRO A O 1
ATOM 770 N N . LEU A 1 117 ? -1.907 23.405 38.778 1.00 29.14 119 LEU A N 1
ATOM 771 C CA . LEU A 1 117 ? -0.997 23.502 37.672 1.00 26.00 119 LEU A CA 1
ATOM 772 C C . LEU A 1 117 ? 0.382 23.939 38.084 1.00 25.25 119 LEU A C 1
ATOM 773 O O . LEU A 1 117 ? 1.363 23.272 37.705 1.00 26.21 119 LEU A O 1
ATOM 778 N N . ARG A 1 118 ? 0.464 24.959 38.957 1.00 26.32 120 ARG A N 1
ATOM 779 C CA . ARG A 1 118 ? 1.767 25.343 39.516 1.00 28.80 120 ARG A CA 1
ATOM 780 C C . ARG A 1 118 ? 2.379 24.177 40.291 1.00 29.43 120 ARG A C 1
ATOM 781 O O . ARG A 1 118 ? 3.575 23.960 40.220 1.00 29.89 120 ARG A O 1
ATOM 789 N N . SER A 1 119 ? 1.546 23.393 40.992 1.00 32.04 121 SER A N 1
ATOM 790 C CA . SER A 1 119 ? 2.069 22.187 41.713 1.00 31.74 121 SER A CA 1
ATOM 791 C C . SER A 1 119 ? 2.703 21.161 40.845 1.00 32.41 121 SER A C 1
ATOM 792 O O . SER A 1 119 ? 3.588 20.438 41.327 1.00 32.12 121 SER A O 1
ATOM 795 N N . LEU A 1 120 ? 2.334 21.074 39.550 1.00 29.97 122 LEU A N 1
ATOM 796 C CA . LEU A 1 120 ? 2.960 20.171 38.616 1.00 30.89 122 LEU A CA 1
ATOM 797 C C . LEU A 1 120 ? 4.342 20.636 38.214 1.00 31.25 122 LEU A C 1
ATOM 798 O O . LEU A 1 120 ? 5.054 19.902 37.528 1.00 33.50 122 LEU A O 1
ATOM 803 N N . GLY A 1 121 ? 4.658 21.855 38.588 1.00 29.89 123 GLY A N 1
ATOM 804 C CA . GLY A 1 121 ? 5.922 22.538 38.337 1.00 29.78 123 GLY A CA 1
ATOM 805 C C . GLY A 1 121 ? 5.925 23.529 37.142 1.00 29.35 123 GLY A C 1
ATOM 806 O O . GLY A 1 121 ? 6.962 23.958 36.646 1.00 28.15 123 GLY A O 1
ATOM 807 N N . ILE A 1 122 ? 4.752 23.887 36.677 1.00 27.34 124 ILE A N 1
ATOM 808 C CA . ILE A 1 122 ? 4.661 24.971 35.688 1.00 24.72 124 ILE A CA 1
ATOM 809 C C . ILE A 1 122 ? 5.111 26.255 36.308 1.00 24.11 124 ILE A C 1
ATOM 810 O O . ILE A 1 122 ? 4.623 26.666 37.374 1.00 21.54 124 ILE A O 1
ATOM 815 N N . ARG A 1 123 ? 5.997 26.991 35.664 1.00 22.51 125 ARG A N 1
ATOM 816 C CA . ARG A 1 123 ? 6.599 28.123 36.269 1.00 22.14 125 ARG A CA 1
ATOM 817 C C . ARG A 1 123 ? 5.790 29.389 36.222 1.00 25.57 125 ARG A C 1
ATOM 818 O O . ARG A 1 123 ? 5.892 30.240 37.073 1.00 26.15 125 ARG A O 1
ATOM 826 N N . GLU A 1 124 ? 5.001 29.537 35.153 1.00 23.77 126 GLU A N 1
ATOM 827 C CA . GLU A 1 124 ? 4.172 30.745 35.030 1.00 23.16 126 GLU A CA 1
ATOM 828 C C . GLU A 1 124 ? 2.951 30.312 34.270 1.00 23.05 126 GLU A C 1
ATOM 829 O O . GLU A 1 124 ? 3.021 29.435 33.361 1.00 21.38 126 GLU A O 1
ATOM 835 N N . ILE A 1 125 ? 1.795 30.891 34.646 1.00 24.03 127 ILE A N 1
ATOM 836 C CA . ILE A 1 125 ? 0.564 30.768 33.859 1.00 24.23 127 ILE A CA 1
ATOM 837 C C . ILE A 1 125 ? 0.140 32.195 33.386 1.00 24.01 127 ILE A C 1
ATOM 838 O O . ILE A 1 125 ? -0.034 33.123 34.196 1.00 25.99 127 ILE A O 1
ATOM 843 N N . PHE A 1 126 ? 0.099 32.343 32.074 1.00 24.08 128 PHE A N 1
ATOM 844 C CA . PHE A 1 126 ? -0.236 33.592 31.411 1.00 23.08 128 PHE A CA 1
ATOM 845 C C . PHE A 1 126 ? -1.745 33.607 31.007 1.00 23.65 128 PHE A C 1
ATOM 846 O O . PHE A 1 126 ? -2.163 32.932 30.085 1.00 27.08 128 PHE A O 1
ATOM 854 N N . LEU A 1 127 ? -2.467 34.342 31.755 1.00 25.94 129 LEU A N 1
ATOM 855 C CA . LEU A 1 127 ? -3.898 34.567 31.510 1.00 25.85 129 LEU A CA 1
ATOM 856 C C . LEU A 1 127 ? -4.140 35.620 30.459 1.00 26.50 129 LEU A C 1
ATOM 857 O O . LEU A 1 127 ? -3.262 36.367 30.060 1.00 24.60 129 LEU A O 1
ATOM 862 N N . PRO A 1 128 ? -5.360 35.698 29.953 1.00 25.36 130 PRO A N 1
ATOM 863 C CA . PRO A 1 128 ? -5.637 36.684 28.949 1.00 25.14 130 PRO A CA 1
ATOM 864 C C . PRO A 1 128 ? -5.154 38.114 29.244 1.00 22.95 130 PRO A C 1
ATOM 865 O O . PRO A 1 128 ? -4.688 38.746 28.255 1.00 24.34 130 PRO A O 1
ATOM 869 N N . GLY A 1 129 ? -5.205 38.558 30.475 1.00 23.71 131 GLY A N 1
ATOM 870 C CA . GLY A 1 129 ? -4.807 39.877 30.835 1.00 21.42 131 GLY A CA 1
ATOM 871 C C . GLY A 1 129 ? -3.303 40.100 30.932 1.00 22.13 131 GLY A C 1
ATOM 872 O O . GLY A 1 129 ? -2.858 41.212 31.150 1.00 22.23 131 GLY A O 1
ATOM 873 N N . THR A 1 130 ? -2.518 39.063 30.700 1.00 22.86 132 THR A N 1
ATOM 874 C CA . THR A 1 130 ? -1.007 39.185 30.856 1.00 21.53 132 THR A CA 1
ATOM 875 C C . THR A 1 130 ? -0.498 39.825 29.617 1.00 23.17 132 THR A C 1
ATOM 876 O O . THR A 1 130 ? -0.806 39.362 28.514 1.00 22.83 132 THR A O 1
ATOM 880 N N . SER A 1 131 ? 0.275 40.875 29.758 1.00 20.96 133 SER A N 1
ATOM 881 C CA . SER A 1 131 ? 0.766 41.572 28.604 1.00 23.40 133 SER A CA 1
ATOM 882 C C . SER A 1 131 ? 1.887 40.765 27.904 1.00 23.23 133 SER A C 1
ATOM 883 O O . SER A 1 131 ? 2.618 40.015 28.535 1.00 20.96 133 SER A O 1
ATOM 886 N N . LEU A 1 132 ? 2.098 41.094 26.650 1.00 25.05 134 LEU A N 1
ATOM 887 C CA . LEU A 1 132 ? 3.209 40.542 25.861 1.00 24.39 134 LEU A CA 1
ATOM 888 C C . LEU A 1 132 ? 4.513 40.849 26.469 1.00 23.71 134 LEU A C 1
ATOM 889 O O . LEU A 1 132 ? 5.417 39.985 26.472 1.00 24.28 134 LEU A O 1
ATOM 894 N N . GLY A 1 133 ? 4.666 42.080 26.970 1.00 23.14 135 GLY A N 1
ATOM 895 C CA . GLY A 1 133 ? 5.882 42.520 27.596 1.00 23.92 135 GLY A CA 1
ATOM 896 C C . GLY A 1 133 ? 6.261 41.665 28.826 1.00 24.14 135 GLY A C 1
ATOM 897 O O . GLY A 1 133 ? 7.433 41.387 29.161 1.00 21.93 135 GLY A O 1
ATOM 898 N N . GLU A 1 134 ? 5.225 41.299 29.573 1.00 21.72 136 GLU A N 1
ATOM 899 C CA . GLU A 1 134 ? 5.385 40.419 30.733 1.00 24.67 136 GLU A CA 1
ATOM 900 C C . GLU A 1 134 ? 5.793 39.039 30.343 1.00 22.94 136 GLU A C 1
ATOM 901 O O . GLU A 1 134 ? 6.663 38.396 30.977 1.00 24.15 136 GLU A O 1
ATOM 907 N N . ILE A 1 135 ? 5.168 38.531 29.296 1.00 22.71 137 ILE A N 1
ATOM 908 C CA . ILE A 1 135 ? 5.526 37.239 28.774 1.00 21.69 137 ILE A CA 1
ATOM 909 C C . ILE A 1 135 ? 7.026 37.199 28.424 1.00 22.93 137 ILE A C 1
ATOM 910 O O . ILE A 1 135 ? 7.727 36.234 28.809 1.00 21.95 137 ILE A O 1
ATOM 915 N N . ILE A 1 136 ? 7.505 38.206 27.749 1.00 23.15 138 ILE A N 1
ATOM 916 C CA . ILE A 1 136 ? 8.895 38.218 27.225 1.00 24.18 138 ILE A CA 1
ATOM 917 C C . ILE A 1 136 ? 9.829 38.234 28.358 1.00 23.35 138 ILE A C 1
ATOM 918 O O . ILE A 1 136 ? 10.801 37.513 28.401 1.00 22.33 138 ILE A O 1
ATOM 923 N N . GLU A 1 137 ? 9.520 39.054 29.365 1.00 23.83 139 GLU A N 1
ATOM 924 C CA . GLU A 1 137 ? 10.338 39.170 30.519 1.00 24.54 139 GLU A CA 1
ATOM 925 C C . GLU A 1 137 ? 10.431 37.890 31.327 1.00 22.30 139 GLU A C 1
ATOM 926 O O . GLU A 1 137 ? 11.514 37.474 31.739 1.00 21.81 139 GLU A O 1
ATOM 932 N N . LYS A 1 138 ? 9.312 37.227 31.550 1.00 22.09 140 LYS A N 1
ATOM 933 C CA . LYS A 1 138 ? 9.379 35.981 32.287 1.00 22.66 140 LYS A CA 1
ATOM 934 C C . LYS A 1 138 ? 10.084 34.868 31.525 1.00 21.69 140 LYS A C 1
ATOM 935 O O . LYS A 1 138 ? 10.722 34.052 32.127 1.00 20.35 140 LYS A O 1
ATOM 941 N N . VAL A 1 139 ? 9.815 34.780 30.233 1.00 22.15 141 VAL A N 1
ATOM 942 C CA . VAL A 1 139 ? 10.458 33.766 29.407 1.00 22.33 141 VAL A CA 1
ATOM 943 C C . VAL A 1 139 ? 11.982 34.066 29.425 1.00 20.38 141 VAL A C 1
ATOM 944 O O . VAL A 1 139 ? 12.849 33.115 29.498 1.00 20.46 141 VAL A O 1
ATOM 948 N N . ARG A 1 140 ? 12.392 35.330 29.303 1.00 19.74 142 ARG A N 1
ATOM 949 C CA . ARG A 1 140 ? 13.823 35.701 29.419 1.00 21.96 142 ARG A CA 1
ATOM 950 C C . ARG A 1 140 ? 14.456 35.218 30.718 1.00 22.08 142 ARG A C 1
ATOM 951 O O . ARG A 1 140 ? 15.529 34.587 30.759 1.00 20.38 142 ARG A O 1
ATOM 959 N N . LYS A 1 141 ? 13.756 35.485 31.822 1.00 21.18 143 LYS A N 1
ATOM 960 C CA . LYS A 1 141 ? 14.243 35.154 33.157 1.00 23.49 143 LYS A CA 1
ATOM 961 C C . LYS A 1 141 ? 14.423 33.628 33.340 1.00 20.88 143 LYS A C 1
ATOM 962 O O . LYS A 1 141 ? 15.383 33.177 33.853 1.00 21.68 143 LYS A O 1
ATOM 968 N N . LEU A 1 142 ? 13.490 32.854 32.814 1.00 19.31 144 LEU A N 1
ATOM 969 C CA . LEU A 1 142 ? 13.461 31.451 32.940 1.00 19.97 144 LEU A CA 1
ATOM 970 C C . LEU A 1 142 ? 14.566 30.797 32.099 1.00 19.16 144 LEU A C 1
ATOM 971 O O . LEU A 1 142 ? 15.240 29.863 32.549 1.00 19.45 144 LEU A O 1
ATOM 976 N N . ALA A 1 143 ? 14.803 31.368 30.920 1.00 20.76 145 ALA A N 1
ATOM 977 C CA . ALA A 1 143 ? 15.811 30.863 30.022 1.00 21.50 145 ALA A CA 1
ATOM 978 C C . ALA A 1 143 ? 17.225 31.205 30.551 1.00 22.14 145 ALA A C 1
ATOM 979 O O . ALA A 1 143 ? 18.136 30.396 30.504 1.00 23.57 145 ALA A O 1
ATOM 981 N N . GLU A 1 144 ? 17.360 32.357 31.191 1.00 22.65 146 GLU A N 1
ATOM 982 C CA . GLU A 1 144 ? 18.583 32.777 31.754 1.00 23.68 146 GLU A CA 1
ATOM 983 C C . GLU A 1 144 ? 18.954 31.825 32.868 1.00 25.08 146 GLU A C 1
ATOM 984 O O . GLU A 1 144 ? 20.126 31.348 32.938 1.00 24.04 146 GLU A O 1
ATOM 990 N N . GLU A 1 145 ? 17.970 31.528 33.720 1.00 25.47 147 GLU A N 1
ATOM 991 C CA . GLU A 1 145 ? 18.106 30.572 34.823 1.00 26.81 147 GLU A CA 1
ATOM 992 C C . GLU A 1 145 ? 18.445 29.210 34.364 1.00 26.92 147 GLU A C 1
ATOM 993 O O . GLU A 1 145 ? 19.307 28.518 34.977 1.00 28.00 147 GLU A O 1
ATOM 999 N N . LYS A 1 146 ? 17.750 28.769 33.334 1.00 27.37 148 LYS A N 1
ATOM 1000 C CA . LYS A 1 146 ? 17.937 27.446 32.768 1.00 27.50 148 LYS A CA 1
ATOM 1001 C C . LYS A 1 146 ? 19.394 27.258 32.287 1.00 27.45 148 LYS A C 1
ATOM 1002 O O . LYS A 1 146 ? 20.048 26.276 32.651 1.00 28.75 148 LYS A O 1
ATOM 1008 N N . ARG A 1 147 ? 19.952 28.274 31.622 1.00 26.64 149 ARG A N 1
ATOM 1009 C CA . ARG A 1 147 ? 21.337 28.201 31.134 1.00 30.59 149 ARG A CA 1
ATOM 1010 C C . ARG A 1 147 ? 22.307 28.229 32.206 1.00 31.23 149 ARG A C 1
ATOM 1011 O O . ARG A 1 147 ? 23.295 27.481 32.167 1.00 31.32 149 ARG A O 1
ATOM 1027 N N . ARG A 1 149 ? 21.800 27.142 35.323 1.00 41.57 151 ARG A N 1
ATOM 1028 C CA . ARG A 1 149 ? 21.723 25.849 36.005 1.00 44.09 151 ARG A CA 1
ATOM 1029 C C . ARG A 1 149 ? 22.454 24.730 35.239 1.00 46.56 151 ARG A C 1
ATOM 1030 O O . ARG A 1 149 ? 23.188 23.919 35.893 1.00 47.38 151 ARG A O 1
ATOM 1038 N N . GLU A 1 150 ? 22.292 24.679 33.906 1.00 48.56 152 GLU A N 1
ATOM 1039 C CA . GLU A 1 150 ? 23.026 23.753 33.016 1.00 52.33 152 GLU A CA 1
ATOM 1040 C C . GLU A 1 150 ? 24.528 23.958 33.130 1.00 55.99 152 GLU A C 1
ATOM 1041 O O . GLU A 1 150 ? 25.272 23.028 33.413 1.00 56.69 152 GLU A O 1
ATOM 1047 N N . GLU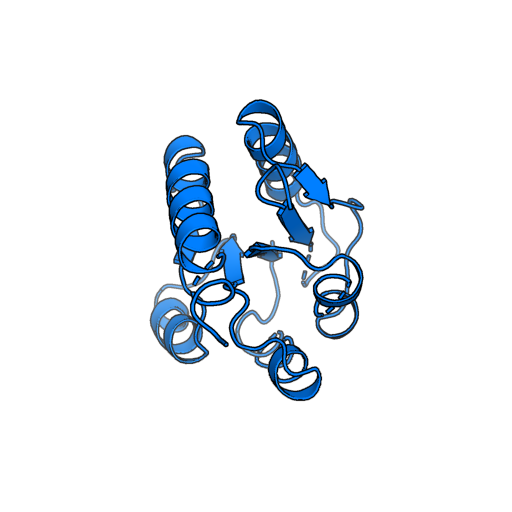 A 1 151 ? 24.933 25.192 32.831 1.00 59.34 153 GLU A N 1
ATOM 1048 C CA . GLU A 1 151 ? 26.313 25.629 32.726 1.00 62.57 153 GLU A CA 1
ATOM 1049 C C . GLU A 1 151 ? 26.978 25.541 34.090 1.00 64.59 153 GLU A C 1
ATOM 1050 O O . GLU A 1 151 ? 28.205 25.635 34.197 1.00 66.39 153 GLU A O 1
ATOM 1056 N N . ALA A 1 152 ? 26.152 25.328 35.121 1.00 66.48 154 ALA A N 1
ATOM 1057 C CA . ALA A 1 152 ? 26.587 25.155 36.509 1.00 67.14 154 ALA A CA 1
ATOM 1058 C C . ALA A 1 152 ? 26.657 23.686 36.896 1.00 68.23 154 ALA A C 1
ATOM 1059 O O . ALA A 1 152 ? 26.276 23.308 38.005 1.00 69.02 154 ALA A O 1
ATOM 1061 N N . GLU A 1 153 ? 27.153 22.873 35.974 1.00 68.75 155 GLU A N 1
ATOM 1062 C CA . GLU A 1 153 ? 27.410 21.479 36.217 1.00 68.79 155 GLU A CA 1
ATOM 1063 C C . GLU A 1 153 ? 28.644 20.993 35.409 1.00 68.98 155 GLU A C 1
ATOM 1064 O O . GLU A 1 153 ? 28.617 20.822 34.201 1.00 67.74 155 GLU A O 1
ATOM 1070 N N . ALA A 1 154 ? 29.744 20.851 36.137 1.00 70.09 156 ALA A N 1
ATOM 1071 C CA . ALA A 1 154 ? 30.804 19.888 35.825 1.00 70.35 156 ALA A CA 1
ATOM 1072 C C . ALA A 1 154 ? 31.060 19.140 37.130 1.00 70.86 156 ALA A C 1
ATOM 1073 O O . ALA A 1 154 ? 30.231 19.307 38.077 1.00 71.34 156 ALA A O 1
#

B-factor: mean 37.26, std 12.35, range [17.49, 75.01]

Sequence (134 aa):
RRRYKVLVAKGLDGHDRGAKVVARALRDAGFEVVYTGLRQTPEQVAAAVQEDVDVIGVSILNGAHLHLKRLAKLRELGADDIPVVLGGTIPIPDLEPLRSLGIREIFLPGTSLGEIIEKVRKLAEEKRREEAEA

Foldseek 3Di:
DPFAEEEQAEADPDDDPPSVVLQVLLVVVPHHYHYPPDHDQLLRQCVCVVVVHQAYEYEYQDHDVLVSLSVVNVVVVVNPLRAYEYEYADDPVVPVSVVVSVHDYYHYPVRDSVNVNVVSVVSSVVSVVVVPDD